Protein AF-A0A3A6PYH8-F1 (afdb_monomer)

Secondary structure (DSSP, 8-state):
------HHHHHHHHHHHHHHHHHHHHHTT---EEEEEE----HHHHHHHHHHHHHHHHHT-EEEEEE--TTS-HHHHHHHHHHHHH-TT--EEEE-SSPPTT--HHHHHHS--

Organism: NCBI:txid268735

Solvent-accessible surface area (backbone atoms only — not comparable to full-atom values): 6640 Å² total; per-residue (Å²): 138,82,88,81,83,59,62,65,63,53,51,50,58,51,48,61,55,46,29,60,53,41,53,50,34,46,75,73,72,43,68,53,18,41,35,36,39,41,36,48,94,49,72,67,50,57,54,54,51,54,51,51,42,51,53,27,54,75,45,67,30,48,61,42,80,45,80,47,65,76,87,53,62,70,63,57,60,52,51,51,43,52,53,49,67,68,33,92,59,45,74,42,78,45,74,52,71,70,60,49,89,92,60,60,63,70,58,56,65,68,58,63,127

Mean predicted aligned error: 3.79 Å

Nearest PDB structures (foldseek):
  4a26-assembly1_A  TM=9.433E-01  e=8.119E-10  Leishmania major
  4a5o-assembly2_D  TM=9.355E-01  e=9.251E-10  Pseudomonas aeruginosa PAO1
  2c2y-assembly1_A-2  TM=9.659E-01  e=3.199E-09  Mycobacterium tuberculosis H37Rv
  4a26-assembly1_B  TM=9.553E-01  e=2.026E-09  Leishmania major
  5nhs-assembly2_B  TM=9.228E-01  e=1.665E-09  Xanthomonas albilineans GPE PC73

Foldseek 3Di:
DDDDDDVVVVVVVVLVVLLVVQVVCVVVVQAAEEEEEEQDPDPVQVVVLVVVQVSCVSSRHHYHYHYDYNPDPLVVLLVVQVVLQPDSNYPYYHYTDDHHPPHDVVVSVVSHD

Structure (mmCIF, N/CA/C/O backbone):
data_AF-A0A3A6PYH8-F1
#
_entry.id   AF-A0A3A6PYH8-F1
#
loop_
_atom_site.group_PDB
_atom_site.id
_atom_site.type_symbol
_atom_site.label_atom_id
_atom_site.label_alt_id
_atom_site.label_comp_id
_atom_site.label_asym_id
_atom_site.label_entity_id
_atom_site.label_seq_id
_atom_site.pdbx_PDB_ins_code
_atom_site.Cartn_x
_atom_site.Cartn_y
_atom_site.Cartn_z
_atom_site.occupancy
_atom_site.B_iso_or_equiv
_atom_site.auth_seq_id
_atom_site.auth_comp_id
_atom_site.auth_asym_id
_atom_site.auth_atom_id
_atom_site.pdbx_PDB_model_num
ATOM 1 N N . MET A 1 1 ? -13.990 36.877 -3.583 1.00 63.19 1 MET A N 1
ATOM 2 C CA . MET A 1 1 ? -13.346 36.220 -2.430 1.00 63.19 1 MET A CA 1
ATOM 3 C C . MET A 1 1 ? -13.395 34.742 -2.740 1.00 63.19 1 MET A C 1
ATOM 5 O O . MET A 1 1 ? -14.448 34.299 -3.180 1.00 63.19 1 MET A O 1
ATOM 9 N N . THR A 1 2 ? -12.263 34.055 -2.671 1.00 81.12 2 THR A N 1
ATOM 10 C CA . THR A 1 2 ? -12.176 32.633 -3.018 1.00 81.12 2 THR A CA 1
ATOM 11 C C . THR A 1 2 ? -11.941 31.869 -1.733 1.00 81.12 2 THR A C 1
ATOM 13 O O . THR A 1 2 ? -11.038 32.232 -0.979 1.00 81.12 2 THR A O 1
ATOM 16 N N . ASP A 1 3 ? -12.750 30.847 -1.494 1.00 88.19 3 ASP A N 1
ATOM 17 C CA . ASP A 1 3 ? -12.576 29.946 -0.364 1.00 88.19 3 ASP A CA 1
ATOM 18 C C . ASP A 1 3 ? -11.450 28.956 -0.678 1.00 88.19 3 ASP A C 1
ATOM 20 O O . ASP A 1 3 ? -11.432 28.326 -1.739 1.00 88.19 3 ASP A O 1
ATOM 24 N N . VAL A 1 4 ? -10.478 28.860 0.229 1.00 92.19 4 VAL A N 1
ATOM 25 C CA . VAL A 1 4 ? -9.394 27.881 0.135 1.00 92.19 4 VAL A CA 1
ATOM 26 C C . VAL A 1 4 ? -9.888 26.584 0.755 1.00 92.19 4 VAL A C 1
ATOM 28 O O . VAL A 1 4 ? -10.295 26.566 1.914 1.00 92.19 4 VAL A O 1
ATOM 31 N N . ILE A 1 5 ? -9.844 25.501 -0.017 1.00 93.62 5 ILE A N 1
ATOM 32 C CA . ILE A 1 5 ? -10.080 24.157 0.508 1.00 93.62 5 ILE A CA 1
ATOM 33 C C . ILE A 1 5 ? -8.765 23.681 1.121 1.00 93.62 5 ILE A C 1
ATOM 35 O O . ILE A 1 5 ? -7.811 23.390 0.399 1.00 93.62 5 ILE A O 1
ATOM 39 N N . ASP A 1 6 ? -8.719 23.641 2.448 1.00 95.19 6 ASP A N 1
ATOM 40 C CA . ASP A 1 6 ? -7.587 23.106 3.196 1.00 95.19 6 ASP A CA 1
ATOM 41 C C . ASP A 1 6 ? -7.616 21.571 3.153 1.00 95.19 6 ASP A C 1
ATOM 43 O O . ASP A 1 6 ? -8.362 20.915 3.881 1.00 95.19 6 ASP A O 1
ATOM 47 N N . GLY A 1 7 ? -6.830 20.996 2.243 1.00 94.75 7 GLY A N 1
ATOM 48 C CA . GLY A 1 7 ? -6.752 19.548 2.068 1.00 94.75 7 GLY A CA 1
ATOM 49 C C . GLY A 1 7 ? -6.105 18.819 3.246 1.00 94.75 7 GLY A C 1
ATOM 50 O O . GLY A 1 7 ? -6.380 17.636 3.431 1.00 94.75 7 GLY A O 1
ATOM 51 N N . GLU A 1 8 ? -5.279 19.497 4.045 1.00 91.94 8 GLU A N 1
ATOM 52 C CA . GLU A 1 8 ? -4.624 18.892 5.207 1.00 91.94 8 GLU A CA 1
ATOM 53 C C . GLU A 1 8 ? -5.635 18.692 6.336 1.00 91.94 8 GLU A C 1
ATOM 55 O O . GLU A 1 8 ? -5.751 17.587 6.866 1.00 91.94 8 GLU A O 1
ATOM 60 N N . ALA A 1 9 ? -6.448 19.717 6.613 1.00 94.19 9 ALA A N 1
ATOM 61 C CA . ALA A 1 9 ? -7.550 19.615 7.568 1.00 94.19 9 ALA A CA 1
ATOM 62 C C . ALA A 1 9 ? -8.551 18.515 7.167 1.00 94.19 9 ALA A C 1
ATOM 64 O O . ALA A 1 9 ? -8.904 17.666 7.981 1.00 94.19 9 ALA A O 1
ATOM 65 N N . VAL A 1 10 ? -8.944 18.467 5.887 1.00 94.75 10 VAL A N 1
ATOM 66 C CA . VAL A 1 10 ? -9.866 17.434 5.381 1.00 94.75 10 VAL A CA 1
ATOM 67 C C . VAL A 1 10 ? -9.264 16.028 5.488 1.00 94.75 10 VAL A C 1
ATOM 69 O O . VAL A 1 10 ? -9.963 15.084 5.849 1.00 94.75 10 VAL A O 1
ATOM 72 N N . ALA A 1 11 ? -7.976 15.860 5.179 1.00 91.69 11 ALA A N 1
ATOM 73 C CA . ALA A 1 11 ? -7.312 14.564 5.286 1.00 91.69 11 ALA A CA 1
ATOM 74 C C . ALA A 1 11 ? -7.210 14.083 6.742 1.00 91.69 11 ALA A C 1
ATOM 76 O O . ALA A 1 11 ? -7.366 12.885 6.984 1.00 91.69 11 ALA A O 1
ATOM 77 N N . ALA A 1 12 ? -6.975 14.991 7.694 1.00 90.75 12 ALA A N 1
ATOM 78 C CA . ALA A 1 12 ? -6.953 14.671 9.119 1.00 90.75 12 ALA A CA 1
ATOM 79 C C . ALA A 1 12 ? -8.320 14.158 9.600 1.00 90.75 12 ALA A C 1
ATOM 81 O O . ALA A 1 12 ? -8.390 13.069 10.166 1.00 90.75 12 ALA A O 1
ATOM 82 N N . ASP A 1 13 ? -9.407 14.861 9.265 1.00 92.56 13 ASP A N 1
ATOM 83 C CA . ASP A 1 13 ? -10.772 14.447 9.625 1.00 92.56 13 ASP A CA 1
ATOM 84 C C . ASP A 1 13 ? -11.122 13.052 9.068 1.00 92.56 13 ASP A C 1
ATOM 86 O O . ASP A 1 13 ? -11.758 12.232 9.737 1.00 92.56 13 ASP A O 1
ATOM 90 N N . ILE A 1 14 ? -10.681 12.750 7.839 1.00 93.38 14 ILE A N 1
ATOM 91 C CA . ILE A 1 14 ? -10.882 11.431 7.223 1.00 93.38 14 ILE A CA 1
ATOM 92 C C . ILE A 1 14 ? -10.111 10.350 7.987 1.00 93.38 14 ILE A C 1
ATOM 94 O O . ILE A 1 14 ? -10.690 9.303 8.283 1.00 93.38 14 ILE A O 1
ATOM 98 N N . ARG A 1 15 ? -8.837 10.587 8.325 1.00 89.81 15 ARG A N 1
ATOM 99 C CA . ARG A 1 15 ? -8.003 9.628 9.073 1.00 89.81 15 ARG A CA 1
ATOM 100 C C . ARG A 1 15 ? -8.599 9.313 10.441 1.00 89.81 15 ARG A C 1
ATOM 102 O O . ARG A 1 15 ? -8.725 8.139 10.774 1.00 89.81 15 ARG A O 1
ATOM 109 N N . ASP A 1 16 ? -9.063 10.327 11.166 1.00 88.81 16 ASP A N 1
ATOM 110 C CA . ASP A 1 16 ? -9.712 10.140 12.467 1.00 88.81 16 ASP A CA 1
ATOM 111 C C . ASP A 1 16 ? -10.974 9.266 12.353 1.00 88.81 16 ASP A C 1
ATOM 113 O O . ASP A 1 16 ? -11.216 8.386 13.183 1.00 88.81 16 ASP A O 1
ATOM 117 N N . SER A 1 17 ? -11.766 9.452 11.291 1.00 90.31 17 SER A N 1
ATOM 118 C CA . SER A 1 17 ? -12.950 8.618 11.040 1.00 90.31 17 SER A CA 1
ATOM 119 C C . SER A 1 17 ? -12.612 7.175 10.630 1.00 90.31 17 SER A C 1
ATOM 121 O O . SER A 1 17 ? -13.353 6.241 10.958 1.00 90.31 17 SER A O 1
ATOM 123 N N . LEU A 1 18 ? -11.487 6.982 9.930 1.00 92.62 18 LEU A N 1
ATOM 124 C CA . LEU A 1 18 ? -11.004 5.672 9.495 1.00 92.62 18 LEU A CA 1
ATOM 125 C C . LEU A 1 18 ? -10.550 4.829 10.682 1.00 92.62 18 LEU A C 1
ATOM 127 O O . LEU A 1 18 ? -10.950 3.669 10.759 1.00 92.62 18 LEU A O 1
ATOM 131 N N . SER A 1 19 ? -9.814 5.411 11.632 1.00 88.19 19 SER A N 1
ATOM 132 C CA . SER A 1 19 ? -9.342 4.694 12.824 1.00 88.19 19 SER A CA 1
ATOM 133 C C . SER A 1 19 ? -10.496 4.041 13.591 1.00 88.19 19 SER A C 1
ATOM 135 O O . SER A 1 19 ? -10.434 2.862 13.918 1.00 88.19 19 SER A O 1
ATOM 137 N N . GLY A 1 20 ? -11.622 4.745 13.768 1.00 90.56 20 GLY A N 1
ATOM 138 C CA . GLY A 1 20 ? -12.804 4.163 14.418 1.00 90.56 20 GLY A CA 1
ATOM 139 C C . GLY A 1 20 ? -13.455 3.013 13.632 1.00 90.56 20 GLY A C 1
ATOM 140 O O . GLY A 1 20 ? -14.063 2.118 14.221 1.00 90.56 20 GLY A O 1
ATOM 141 N N . SER A 1 21 ? -13.331 3.015 12.302 1.00 93.75 21 SER A N 1
ATOM 142 C CA . SER A 1 21 ? -13.806 1.912 11.454 1.00 93.75 21 SER A CA 1
ATOM 143 C C . SER A 1 21 ? -12.881 0.698 11.553 1.00 93.75 21 SER A C 1
ATOM 145 O O . SER A 1 21 ? -13.360 -0.432 11.630 1.00 93.75 21 SER A O 1
ATOM 147 N N . ILE A 1 22 ? -11.571 0.936 11.605 1.00 94.44 22 ILE A N 1
ATOM 148 C CA . ILE A 1 22 ? -10.538 -0.094 11.753 1.00 94.44 22 ILE A CA 1
ATOM 149 C C . ILE A 1 22 ? -10.628 -0.751 13.132 1.00 94.44 22 ILE A C 1
ATOM 151 O O . ILE A 1 22 ? -10.670 -1.974 13.215 1.00 94.44 22 ILE A O 1
ATOM 155 N N . ASP A 1 23 ? -10.795 0.028 14.204 1.00 92.62 23 ASP A N 1
ATOM 156 C CA . ASP A 1 23 ? -11.008 -0.492 15.562 1.00 92.62 23 ASP A CA 1
ATOM 157 C C . ASP A 1 23 ? -12.197 -1.456 15.631 1.00 92.62 23 ASP A C 1
ATOM 159 O O . ASP A 1 23 ? -12.158 -2.484 16.313 1.00 92.62 23 ASP A O 1
ATOM 163 N N . ARG A 1 24 ? -13.271 -1.138 14.901 1.00 95.00 24 ARG A N 1
ATOM 164 C CA . ARG A 1 24 ? -14.441 -2.006 14.817 1.00 95.00 24 ARG A CA 1
ATOM 165 C C . ARG A 1 24 ? -14.133 -3.311 14.085 1.00 95.00 24 ARG A C 1
ATOM 167 O O . ARG A 1 24 ? -14.547 -4.360 14.568 1.00 95.00 24 ARG A O 1
ATOM 174 N N . LEU A 1 25 ? -13.427 -3.254 12.957 1.00 95.69 25 LEU A N 1
ATOM 175 C CA . LEU A 1 25 ? -13.014 -4.453 12.221 1.00 95.69 25 LEU A CA 1
ATOM 176 C C . LEU A 1 25 ? -12.107 -5.335 13.088 1.00 95.69 25 LEU A C 1
ATOM 178 O O . LEU A 1 25 ? -12.373 -6.528 13.231 1.00 95.69 25 LEU A O 1
ATOM 182 N N . ASN A 1 26 ? -11.146 -4.729 13.785 1.00 93.75 26 ASN A N 1
ATOM 183 C CA . ASN A 1 26 ? -10.263 -5.421 14.720 1.00 93.75 26 ASN A CA 1
ATOM 184 C C . ASN A 1 26 ? -11.047 -6.111 15.848 1.00 93.75 26 ASN A C 1
ATOM 186 O O . ASN A 1 26 ? -10.765 -7.257 16.194 1.00 93.75 26 ASN A O 1
ATOM 190 N N . ALA A 1 27 ? -12.081 -5.461 16.395 1.00 95.69 27 ALA A N 1
ATOM 191 C CA . ALA A 1 27 ? -12.960 -6.066 17.400 1.00 95.69 27 ALA A CA 1
ATOM 192 C C . ALA A 1 27 ? -13.786 -7.251 16.856 1.00 95.69 27 ALA A C 1
ATOM 194 O O . ALA A 1 27 ? -14.173 -8.136 17.622 1.00 95.69 27 ALA A O 1
ATOM 195 N N . GLU A 1 28 ? -14.042 -7.279 15.547 1.00 96.50 28 GLU A N 1
ATOM 196 C CA . GLU A 1 28 ? -14.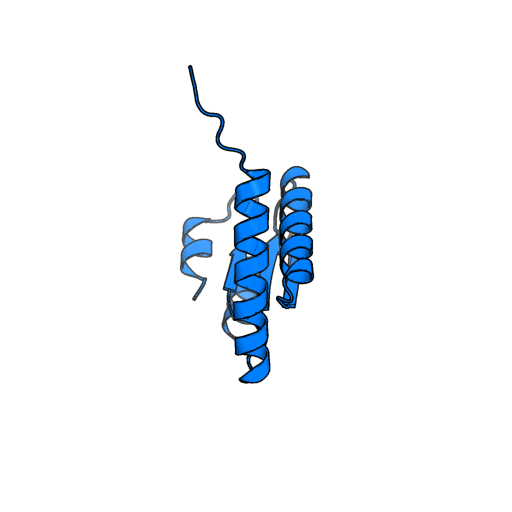670 -8.393 14.829 1.00 96.50 28 GLU A CA 1
ATOM 197 C C . GLU A 1 28 ? -13.642 -9.464 14.388 1.00 96.50 28 GLU A C 1
ATOM 199 O O . GLU A 1 28 ? -14.024 -10.492 13.829 1.00 96.50 28 GLU A O 1
ATOM 204 N N . GLY A 1 29 ? -12.354 -9.274 14.706 1.00 94.56 29 GLY A N 1
ATOM 205 C CA . GLY A 1 29 ? -11.258 -10.191 14.378 1.00 94.56 29 GLY A CA 1
ATOM 206 C C . GLY A 1 29 ? -10.726 -10.048 12.951 1.00 94.56 29 GLY A C 1
ATOM 207 O O . GLY A 1 29 ? -10.088 -10.973 12.455 1.00 94.56 29 GLY A O 1
ATOM 208 N N . ILE A 1 30 ? -11.014 -8.924 12.292 1.00 95.12 30 ILE A N 1
ATOM 209 C CA . ILE A 1 30 ? -10.578 -8.602 10.933 1.00 95.12 30 ILE A CA 1
ATOM 210 C C . ILE A 1 30 ? -9.544 -7.482 11.028 1.0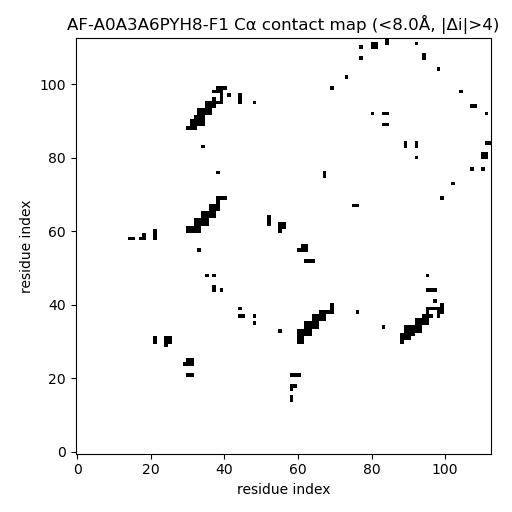0 95.12 30 ILE A C 1
ATOM 212 O O . ILE A 1 30 ? -9.901 -6.345 11.325 1.00 95.12 30 ILE A O 1
ATOM 216 N N . GLU A 1 31 ? -8.282 -7.801 10.761 1.00 94.38 31 GLU A N 1
ATOM 217 C CA . GLU A 1 31 ? -7.205 -6.816 10.640 1.00 94.38 31 GLU A CA 1
ATOM 218 C C . GLU A 1 31 ? -7.079 -6.407 9.168 1.00 94.38 31 GLU A C 1
ATOM 220 O O . GLU A 1 31 ? -6.724 -7.247 8.340 1.00 94.38 31 GLU A O 1
ATOM 225 N N . PRO A 1 32 ? -7.421 -5.162 8.788 1.00 95.94 32 PRO A N 1
ATOM 226 C CA . PRO A 1 32 ? -7.319 -4.741 7.399 1.00 95.94 32 PRO A CA 1
ATOM 227 C C . PRO A 1 32 ? -5.854 -4.695 6.966 1.00 95.94 32 PRO A C 1
ATOM 229 O O . PRO A 1 32 ? -5.027 -4.113 7.664 1.00 95.94 32 PRO A O 1
ATOM 232 N N . GLY A 1 33 ? -5.562 -5.231 5.784 1.00 96.12 33 GLY A N 1
ATOM 233 C CA . GLY A 1 33 ? -4.215 -5.265 5.214 1.00 96.12 33 GLY A CA 1
ATOM 234 C C . GLY A 1 33 ? -4.167 -4.641 3.824 1.00 96.12 33 GLY A C 1
ATOM 235 O O . GLY A 1 33 ? -5.032 -4.914 2.987 1.00 96.12 33 GLY A O 1
ATOM 236 N N . LEU A 1 34 ? -3.161 -3.803 3.574 1.00 96.56 34 LEU A N 1
ATOM 237 C CA . LEU A 1 34 ? -2.894 -3.190 2.273 1.00 96.56 34 LEU A CA 1
ATOM 238 C C . LEU A 1 34 ? -1.502 -3.588 1.787 1.00 96.56 34 LEU A C 1
ATOM 240 O O . LEU A 1 34 ? -0.491 -3.178 2.358 1.00 96.56 34 LEU A O 1
ATOM 244 N N . ALA A 1 35 ? -1.455 -4.309 0.671 1.00 96.88 35 ALA A N 1
ATOM 245 C CA . ALA A 1 35 ? -0.219 -4.598 -0.030 1.00 96.88 35 ALA A CA 1
ATOM 246 C C . ALA A 1 35 ?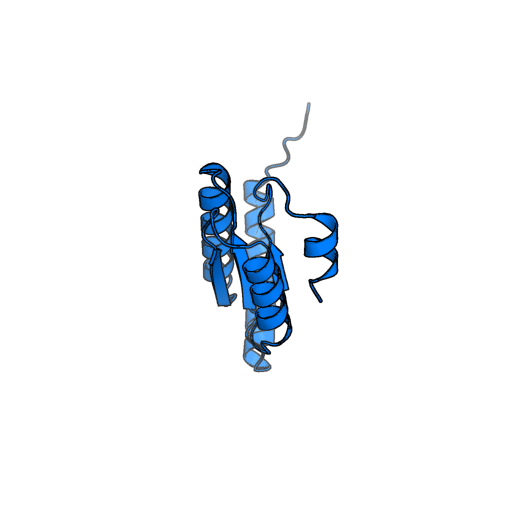 0.110 -3.505 -1.048 1.00 96.88 35 ALA A C 1
ATOM 248 O O . ALA A 1 35 ? -0.739 -3.054 -1.817 1.00 96.88 35 ALA A O 1
ATOM 249 N N . THR A 1 36 ? 1.372 -3.095 -1.082 1.00 96.19 36 THR A N 1
ATOM 250 C CA . THR A 1 36 ? 1.923 -2.183 -2.084 1.00 96.19 36 THR A CA 1
ATOM 251 C C . THR A 1 36 ? 3.023 -2.893 -2.854 1.00 96.19 36 THR A C 1
ATOM 253 O O . THR A 1 36 ? 3.937 -3.439 -2.240 1.00 96.19 36 THR A O 1
ATOM 256 N N . VAL A 1 37 ? 2.945 -2.870 -4.182 1.00 96.25 37 VAL A N 1
ATOM 257 C CA . VAL A 1 37 ? 3.938 -3.487 -5.068 1.00 96.25 37 VAL A CA 1
ATOM 258 C C . VAL A 1 37 ? 4.643 -2.399 -5.864 1.00 96.25 37 VAL A C 1
ATOM 260 O O . VAL A 1 37 ? 3.989 -1.596 -6.537 1.00 96.25 37 VAL A O 1
ATOM 263 N N . LEU A 1 38 ? 5.970 -2.370 -5.787 1.00 95.19 38 LEU A N 1
ATOM 264 C CA . LEU A 1 38 ? 6.828 -1.420 -6.482 1.00 95.19 38 LEU A CA 1
ATOM 265 C C . LEU A 1 38 ? 7.762 -2.169 -7.434 1.00 95.19 38 LEU A C 1
ATOM 267 O O . LEU A 1 38 ? 8.532 -3.018 -7.008 1.00 95.19 38 LEU A O 1
ATOM 271 N N . MET A 1 39 ? 7.696 -1.826 -8.720 1.00 94.81 39 MET A N 1
ATOM 272 C CA . MET A 1 39 ? 8.636 -2.276 -9.751 1.00 94.81 39 MET A CA 1
ATOM 273 C C . MET A 1 39 ? 8.912 -1.092 -10.686 1.00 94.81 39 MET A C 1
ATOM 275 O O . MET A 1 39 ? 8.328 -0.973 -11.768 1.00 94.81 39 MET A O 1
ATOM 279 N N . SER A 1 40 ? 9.699 -0.135 -10.194 1.00 88.25 40 SER A N 1
ATOM 280 C CA . SER A 1 40 ? 9.945 1.156 -10.843 1.00 88.25 40 SER A CA 1
ATOM 281 C C . SER A 1 40 ? 11.313 1.707 -10.451 1.00 88.25 40 SER A C 1
ATOM 283 O O . SER A 1 40 ? 11.669 1.646 -9.281 1.00 88.25 40 SER A O 1
ATOM 285 N N . ASP A 1 41 ? 12.028 2.315 -11.400 1.00 81.94 41 ASP A N 1
ATOM 286 C CA . ASP A 1 41 ? 13.296 3.023 -11.149 1.00 81.94 41 ASP A CA 1
ATOM 287 C C . ASP A 1 41 ? 13.091 4.502 -10.758 1.00 81.94 41 ASP A C 1
ATOM 289 O O . ASP A 1 41 ? 14.047 5.279 -10.717 1.00 81.94 41 ASP A O 1
ATOM 293 N N . ASP A 1 42 ? 11.843 4.942 -10.551 1.00 86.56 42 ASP A N 1
ATOM 294 C CA . ASP A 1 42 ? 11.519 6.332 -10.216 1.00 86.56 42 ASP A CA 1
ATOM 295 C C . ASP A 1 42 ? 11.621 6.584 -8.695 1.00 86.56 42 ASP A C 1
ATOM 297 O O . ASP A 1 42 ? 10.753 6.122 -7.947 1.00 86.56 42 ASP A O 1
ATOM 301 N N . PRO A 1 43 ? 12.580 7.405 -8.213 1.00 84.06 43 PRO A N 1
ATOM 302 C CA . PRO A 1 43 ? 12.730 7.712 -6.785 1.00 84.06 43 PRO A CA 1
ATOM 303 C C . PRO A 1 43 ? 11.497 8.392 -6.167 1.00 84.06 43 PRO A C 1
ATOM 305 O O . PRO A 1 43 ? 11.280 8.352 -4.950 1.00 84.06 43 PRO A O 1
ATOM 308 N N . ALA A 1 44 ? 10.670 9.053 -6.986 1.00 86.94 44 ALA A N 1
ATOM 309 C CA . ALA A 1 44 ? 9.414 9.612 -6.507 1.00 86.94 44 ALA A CA 1
ATOM 310 C C . ALA A 1 44 ? 8.431 8.502 -6.104 1.00 86.94 44 ALA A C 1
ATOM 312 O O . ALA A 1 44 ? 7.706 8.665 -5.121 1.00 86.94 44 ALA A O 1
ATOM 313 N N . SER A 1 45 ? 8.434 7.369 -6.812 1.00 86.75 45 SER A N 1
ATOM 314 C CA . SER A 1 45 ? 7.565 6.223 -6.529 1.00 86.75 45 SER A CA 1
ATOM 315 C C . SER A 1 45 ? 7.862 5.612 -5.159 1.00 86.75 45 SER A C 1
ATOM 317 O O . SER A 1 45 ? 6.927 5.405 -4.386 1.00 86.75 45 SER A O 1
ATOM 319 N N . GLU A 1 46 ? 9.138 5.434 -4.802 1.00 83.50 46 GLU A N 1
ATOM 320 C CA . GLU A 1 46 ? 9.552 4.993 -3.457 1.00 83.50 46 GLU A CA 1
ATOM 321 C C . GLU A 1 46 ? 9.013 5.928 -2.366 1.00 83.50 46 GLU A C 1
ATOM 323 O O . GLU A 1 46 ? 8.441 5.498 -1.360 1.00 83.50 46 GLU A O 1
ATOM 328 N N . THR A 1 47 ? 9.134 7.240 -2.593 1.00 88.50 47 THR A N 1
ATOM 329 C CA . THR A 1 47 ? 8.641 8.249 -1.651 1.00 88.50 47 THR A CA 1
ATOM 330 C C . THR A 1 47 ? 7.131 8.121 -1.458 1.00 88.50 47 THR A C 1
ATOM 332 O O . THR A 1 47 ? 6.662 8.108 -0.317 1.00 88.50 47 THR A O 1
ATOM 335 N N . TYR A 1 48 ? 6.360 7.978 -2.538 1.00 87.12 48 TYR A N 1
ATOM 336 C CA . TYR A 1 48 ? 4.909 7.815 -2.443 1.00 87.12 48 TYR A CA 1
ATOM 337 C C . TYR A 1 48 ? 4.513 6.538 -1.705 1.00 87.12 48 TYR A C 1
ATOM 339 O O . TYR A 1 48 ? 3.627 6.595 -0.851 1.00 87.12 48 TYR A O 1
ATOM 347 N N . VAL A 1 49 ? 5.184 5.416 -1.967 1.00 89.25 49 VAL A N 1
ATOM 348 C CA . VAL A 1 49 ? 4.896 4.156 -1.271 1.00 89.25 49 VAL A CA 1
ATOM 349 C C . VAL A 1 49 ? 5.214 4.276 0.218 1.00 89.25 49 VAL A C 1
ATOM 351 O O . VAL A 1 49 ? 4.378 3.920 1.046 1.00 89.25 49 VAL A O 1
ATOM 354 N N . SER A 1 50 ? 6.342 4.893 0.580 1.00 88.12 50 SER A N 1
ATOM 355 C CA . SER A 1 50 ? 6.688 5.129 1.987 1.00 88.12 50 SER A CA 1
ATOM 356 C C . SER A 1 50 ? 5.641 5.981 2.721 1.00 88.12 50 SER A C 1
ATOM 358 O O . SER A 1 50 ? 5.325 5.726 3.884 1.00 88.12 50 SER A O 1
ATOM 360 N N . MET A 1 51 ? 5.053 6.975 2.040 1.00 89.94 51 MET A N 1
ATOM 361 C CA . MET A 1 51 ? 3.970 7.786 2.598 1.00 89.94 51 MET A CA 1
ATOM 362 C C . MET A 1 51 ? 2.705 6.952 2.809 1.00 89.94 51 MET A C 1
ATOM 364 O O . MET A 1 51 ? 2.070 7.085 3.850 1.00 89.94 51 MET A O 1
ATOM 368 N N . LYS A 1 52 ? 2.361 6.064 1.868 1.00 89.00 52 LYS A N 1
ATOM 369 C CA . LYS A 1 52 ? 1.205 5.163 2.002 1.00 89.00 52 LYS A CA 1
ATOM 370 C C . LYS A 1 52 ? 1.372 4.170 3.143 1.00 89.00 52 LYS A C 1
ATOM 372 O O . LYS A 1 52 ? 0.436 3.998 3.912 1.00 89.00 52 LYS A O 1
ATOM 377 N N . GLN A 1 53 ? 2.561 3.600 3.297 1.00 89.50 53 GLN A N 1
ATOM 378 C CA . GLN A 1 53 ? 2.872 2.703 4.408 1.00 89.50 53 GLN A CA 1
ATOM 379 C C . GLN A 1 53 ? 2.751 3.416 5.758 1.00 89.50 53 GLN A C 1
ATOM 381 O O . GLN A 1 53 ? 2.077 2.928 6.661 1.00 89.50 53 GLN A O 1
ATOM 386 N N . ARG A 1 54 ? 3.305 4.631 5.869 1.00 90.25 54 ARG A N 1
ATOM 387 C CA . ARG A 1 54 ? 3.149 5.454 7.077 1.00 90.25 54 ARG A CA 1
ATOM 388 C C . ARG A 1 54 ? 1.684 5.781 7.367 1.00 90.25 54 ARG A C 1
ATOM 390 O O . ARG A 1 54 ? 1.284 5.802 8.526 1.00 90.25 54 ARG A O 1
ATOM 397 N N . ASP A 1 55 ? 0.898 6.074 6.335 1.00 90.50 55 ASP A N 1
ATOM 398 C CA . ASP A 1 55 ? -0.524 6.367 6.492 1.00 90.50 55 ASP A CA 1
ATOM 399 C C . ASP A 1 55 ? -1.302 5.138 6.978 1.00 90.50 55 ASP A C 1
ATOM 401 O O . ASP A 1 55 ? -2.138 5.294 7.863 1.00 90.50 55 ASP A O 1
ATOM 405 N N . CYS A 1 56 ? -1.000 3.942 6.456 1.00 91.81 56 CYS A N 1
ATOM 406 C CA . CYS A 1 56 ? -1.555 2.671 6.929 1.00 91.81 56 CYS A CA 1
ATOM 407 C C . CYS A 1 56 ? -1.227 2.423 8.403 1.00 91.81 56 CYS A C 1
ATOM 409 O O . CYS A 1 56 ? -2.142 2.228 9.202 1.00 91.81 56 CYS A O 1
ATOM 411 N N . GLU A 1 57 ? 0.049 2.529 8.777 1.00 89.69 57 GLU A N 1
ATOM 412 C CA . GLU A 1 57 ? 0.499 2.348 10.160 1.00 89.69 57 GLU A CA 1
ATOM 413 C C . GLU A 1 57 ? -0.184 3.347 11.109 1.00 89.69 57 GLU A C 1
ATOM 415 O O . GLU A 1 57 ? -0.633 2.979 12.193 1.00 89.69 57 GLU A O 1
ATOM 420 N N . ALA A 1 58 ? -0.338 4.605 10.683 1.00 88.62 58 ALA A N 1
ATOM 421 C CA . ALA A 1 58 ? -0.956 5.652 11.493 1.00 88.62 58 ALA A CA 1
ATOM 422 C C . ALA A 1 58 ? -2.441 5.404 11.807 1.00 88.62 58 ALA A C 1
ATOM 424 O O . ALA A 1 58 ? -2.926 5.897 12.825 1.00 88.62 58 ALA A O 1
ATOM 425 N N . VAL A 1 59 ? -3.160 4.676 10.947 1.00 90.44 59 VAL A N 1
ATOM 426 C CA . VAL A 1 59 ? -4.583 4.353 11.150 1.00 90.44 59 VAL A CA 1
ATOM 427 C C . VAL A 1 59 ? -4.814 2.914 11.631 1.00 90.44 59 VAL A C 1
ATOM 429 O O . VAL A 1 59 ? -5.944 2.575 11.966 1.00 90.44 59 VAL A O 1
ATOM 432 N N . GLY A 1 60 ? -3.766 2.085 11.705 1.00 89.94 60 GLY A N 1
ATOM 433 C CA . GLY A 1 60 ? -3.841 0.695 12.173 1.00 89.94 60 GLY A CA 1
ATOM 434 C C . GLY A 1 60 ? -4.163 -0.337 11.086 1.00 89.94 60 GLY A C 1
ATOM 435 O O . GLY A 1 60 ? -4.786 -1.350 11.386 1.00 89.94 60 GLY A O 1
ATOM 436 N N . ILE A 1 61 ? -3.788 -0.068 9.834 1.00 94.62 61 ILE A N 1
ATOM 437 C CA . ILE A 1 61 ? -3.831 -1.034 8.724 1.00 94.62 61 ILE A CA 1
ATOM 438 C C . ILE A 1 61 ? -2.482 -1.754 8.656 1.00 94.62 61 ILE A C 1
ATOM 440 O O . ILE A 1 61 ? -1.444 -1.088 8.692 1.00 94.62 61 ILE A O 1
ATOM 444 N N . ASP A 1 62 ? -2.499 -3.077 8.488 1.00 93.81 62 ASP A N 1
ATOM 445 C CA . ASP A 1 62 ? -1.287 -3.851 8.226 1.00 93.81 62 ASP A CA 1
ATOM 446 C C . ASP A 1 62 ? -0.734 -3.513 6.835 1.00 93.81 62 ASP A C 1
ATOM 448 O O . ASP A 1 62 ? -1.397 -3.662 5.803 1.00 93.81 62 ASP A O 1
ATOM 452 N N . GLY A 1 63 ? 0.473 -2.961 6.820 1.00 93.06 63 GLY A N 1
ATOM 453 C CA . GLY A 1 63 ? 1.118 -2.433 5.631 1.00 93.06 63 GLY A CA 1
ATOM 454 C C . GLY A 1 63 ? 2.126 -3.425 5.072 1.00 93.06 63 GLY A C 1
ATOM 455 O O . GLY A 1 63 ? 3.212 -3.593 5.625 1.00 93.06 63 GLY A O 1
ATOM 456 N N . ILE A 1 64 ? 1.799 -4.048 3.940 1.00 93.94 64 ILE A N 1
ATOM 457 C CA . ILE A 1 64 ? 2.699 -4.978 3.253 1.00 93.94 64 ILE A CA 1
ATOM 458 C C . ILE A 1 64 ? 3.369 -4.233 2.100 1.00 93.94 64 ILE A C 1
ATOM 460 O O . ILE A 1 64 ? 2.714 -3.582 1.281 1.00 93.94 64 ILE A O 1
ATOM 464 N N . HIS A 1 65 ? 4.692 -4.311 2.023 1.00 94.56 65 HIS A N 1
ATOM 465 C CA . HIS A 1 65 ? 5.457 -3.701 0.946 1.00 94.56 65 HIS A CA 1
ATOM 466 C C . HIS A 1 65 ? 6.314 -4.743 0.239 1.00 94.56 65 HIS A C 1
ATOM 468 O O . HIS A 1 65 ? 7.131 -5.410 0.872 1.00 94.56 65 HIS A O 1
ATOM 474 N N . VAL A 1 66 ? 6.118 -4.858 -1.074 1.00 96.06 66 VAL A N 1
ATOM 475 C CA . VAL A 1 66 ? 6.901 -5.718 -1.955 1.00 96.06 66 VAL A CA 1
ATOM 476 C C . VAL A 1 66 ? 7.597 -4.843 -2.986 1.00 96.06 66 VAL A C 1
ATOM 478 O O . VAL A 1 66 ? 6.949 -4.152 -3.774 1.00 96.06 66 VAL A O 1
ATOM 481 N N . GLU A 1 67 ? 8.921 -4.880 -2.972 1.00 95.12 67 GLU A N 1
ATOM 482 C CA . GLU A 1 67 ? 9.766 -4.267 -3.988 1.00 95.12 67 GLU A CA 1
ATOM 483 C C . GLU A 1 67 ? 10.317 -5.373 -4.887 1.00 95.12 67 GLU A C 1
ATOM 485 O O . GLU A 1 67 ? 10.845 -6.373 -4.397 1.00 95.12 67 GLU A O 1
ATOM 490 N N . ILE A 1 68 ? 10.146 -5.204 -6.194 1.00 95.56 68 ILE A N 1
ATOM 491 C CA . ILE A 1 68 ? 10.605 -6.130 -7.225 1.00 95.56 68 ILE A CA 1
ATOM 492 C C . ILE A 1 68 ? 11.703 -5.428 -8.011 1.00 95.56 68 ILE A C 1
ATOM 494 O O . ILE A 1 68 ? 11.530 -4.286 -8.446 1.00 95.56 68 ILE A O 1
ATOM 498 N N . ASP A 1 69 ? 12.816 -6.132 -8.205 1.00 94.12 69 ASP A N 1
ATOM 499 C CA . ASP A 1 69 ? 13.951 -5.647 -8.984 1.00 94.12 69 ASP A CA 1
ATOM 500 C C . ASP A 1 69 ? 13.502 -5.283 -10.410 1.00 94.12 69 ASP A C 1
ATOM 502 O O . ASP A 1 69 ? 12.740 -6.010 -11.050 1.00 94.12 69 ASP A O 1
ATOM 506 N N . THR A 1 70 ? 13.942 -4.139 -10.922 1.00 93.06 70 THR A N 1
ATOM 507 C CA . THR A 1 70 ? 13.519 -3.639 -12.234 1.00 93.06 70 THR A CA 1
ATOM 508 C C . THR A 1 70 ? 14.104 -4.438 -13.400 1.00 93.06 70 THR A C 1
ATOM 510 O O . THR A 1 70 ? 13.507 -4.451 -14.480 1.00 93.06 70 T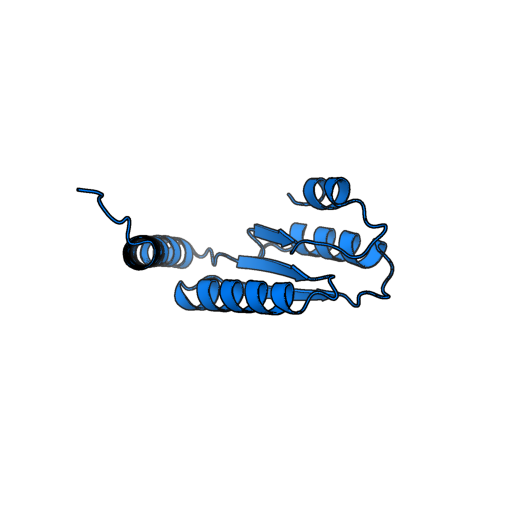HR A O 1
ATOM 513 N N .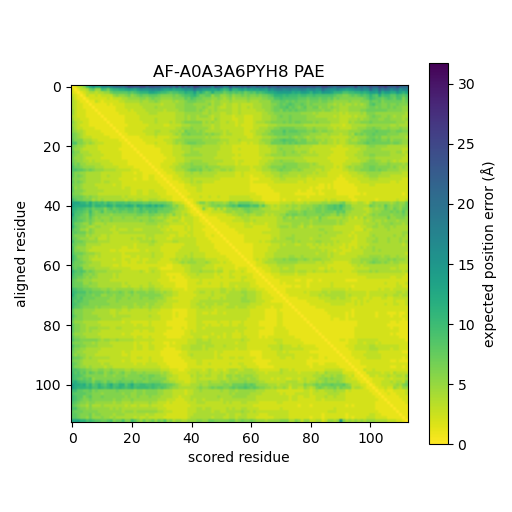 ASP A 1 71 ? 15.191 -5.183 -13.171 1.00 92.38 71 ASP A N 1
ATOM 514 C CA . ASP A 1 71 ? 15.765 -6.148 -14.114 1.00 92.38 71 ASP A CA 1
ATOM 515 C C . ASP A 1 71 ? 15.076 -7.529 -14.050 1.00 92.38 71 ASP A C 1
ATOM 517 O O . ASP A 1 71 ? 15.347 -8.407 -14.883 1.00 92.38 71 ASP A O 1
ATOM 521 N N . ALA A 1 72 ? 14.179 -7.751 -13.081 1.00 94.44 72 ALA A N 1
ATOM 522 C CA . ALA A 1 72 ? 13.439 -8.999 -12.947 1.00 94.44 72 ALA A CA 1
ATOM 523 C C . ALA A 1 72 ? 12.475 -9.231 -14.126 1.00 94.44 72 ALA A C 1
ATOM 525 O O . ALA A 1 72 ? 11.964 -8.292 -14.752 1.00 94.44 72 ALA A O 1
ATOM 526 N N . PRO A 1 73 ? 12.167 -10.498 -14.464 1.00 94.44 73 PRO A N 1
ATOM 527 C CA . PRO A 1 73 ? 11.178 -10.780 -15.489 1.00 94.44 73 PRO A CA 1
ATOM 528 C C . PRO A 1 73 ? 9.795 -10.294 -15.046 1.00 94.44 73 PRO A C 1
ATOM 530 O O . PRO A 1 73 ? 9.375 -10.528 -13.921 1.00 94.44 73 PRO A O 1
ATOM 533 N N . ALA A 1 74 ? 9.009 -9.756 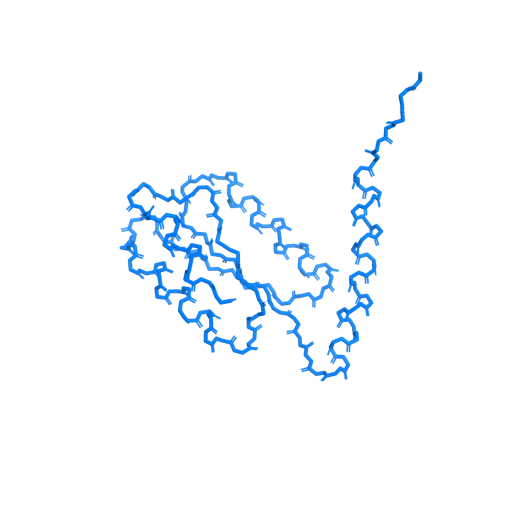-15.982 1.00 92.88 74 ALA A N 1
ATOM 534 C CA . ALA A 1 74 ? 7.632 -9.325 -15.711 1.00 92.88 74 ALA A CA 1
ATOM 535 C C . ALA A 1 74 ? 6.738 -10.420 -15.089 1.00 92.88 74 ALA A C 1
ATOM 537 O O . ALA A 1 74 ? 5.728 -10.099 -14.473 1.00 92.88 74 ALA A O 1
ATOM 538 N N . ALA A 1 75 ? 7.087 -11.702 -15.270 1.00 94.94 75 ALA A N 1
ATOM 539 C CA . ALA A 1 75 ? 6.438 -12.828 -14.598 1.00 94.94 75 ALA A CA 1
ATOM 540 C C . ALA A 1 75 ? 6.431 -12.662 -13.072 1.00 94.94 75 ALA A C 1
ATOM 542 O O . ALA A 1 75 ? 5.392 -12.874 -12.468 1.00 94.94 75 ALA A O 1
ATOM 543 N N . GLU A 1 76 ? 7.526 -12.175 -12.488 1.00 96.31 76 GLU A N 1
ATOM 544 C CA . GLU A 1 76 ? 7.667 -11.988 -11.043 1.00 96.31 76 GLU A CA 1
ATOM 545 C C . GLU A 1 76 ? 6.634 -11.001 -10.485 1.00 96.31 76 GLU A C 1
ATOM 547 O O . GLU A 1 76 ? 6.049 -11.246 -9.433 1.00 96.31 76 GLU A O 1
ATOM 552 N N . LEU A 1 77 ? 6.309 -9.941 -11.234 1.00 96.31 77 LEU A N 1
ATOM 553 C CA . LEU A 1 77 ? 5.231 -9.019 -10.871 1.00 96.31 77 LEU A CA 1
ATOM 554 C C . LEU A 1 77 ? 3.857 -9.697 -10.889 1.00 96.31 77 LEU A C 1
ATOM 556 O O . LEU A 1 77 ? 3.044 -9.459 -10.000 1.00 96.31 77 LEU A O 1
ATOM 560 N N . TYR A 1 78 ? 3.572 -10.519 -11.901 1.00 96.00 78 TYR A N 1
ATOM 561 C CA . TYR A 1 78 ? 2.285 -11.214 -11.980 1.00 96.00 78 TYR A CA 1
ATOM 562 C C . TYR A 1 78 ? 2.153 -12.286 -10.896 1.00 96.00 78 TYR A C 1
ATOM 564 O O . TYR A 1 78 ? 1.091 -12.371 -10.286 1.00 96.00 78 TYR A O 1
ATOM 572 N N . ASP A 1 79 ? 3.221 -13.040 -10.642 1.00 97.25 79 ASP A N 1
ATOM 573 C CA . ASP A 1 79 ? 3.273 -14.071 -9.607 1.00 97.25 79 ASP A CA 1
ATOM 574 C C . ASP A 1 79 ? 3.110 -13.431 -8.217 1.00 97.25 79 ASP A C 1
ATOM 576 O O . ASP A 1 79 ? 2.283 -13.879 -7.431 1.00 97.25 79 ASP A O 1
ATOM 580 N N . THR A 1 80 ? 3.780 -12.300 -7.959 1.00 97.75 80 THR A N 1
ATOM 581 C CA . THR A 1 80 ? 3.596 -11.507 -6.726 1.00 97.75 80 THR A CA 1
ATOM 582 C C . THR A 1 80 ? 2.138 -11.089 -6.529 1.00 97.75 80 THR A C 1
ATOM 584 O O . THR A 1 80 ? 1.598 -11.201 -5.433 1.00 97.75 80 THR A O 1
ATOM 587 N N . ILE A 1 81 ? 1.472 -10.596 -7.579 1.00 97.62 81 ILE A N 1
ATOM 588 C CA . ILE A 1 81 ? 0.061 -10.195 -7.484 1.00 97.62 81 ILE A CA 1
ATOM 589 C C . ILE A 1 81 ? -0.831 -11.411 -7.205 1.00 97.62 81 ILE A C 1
ATOM 591 O O . ILE A 1 81 ? -1.757 -11.309 -6.407 1.00 97.62 81 ILE A O 1
ATOM 595 N N . GLU A 1 82 ? -0.558 -12.559 -7.829 1.00 97.75 82 GLU A N 1
ATOM 596 C CA . GLU A 1 82 ? -1.308 -13.797 -7.592 1.00 97.75 82 GLU A CA 1
ATOM 597 C C . GLU A 1 82 ? -1.133 -14.314 -6.157 1.00 97.75 82 GLU A C 1
ATOM 599 O O . GLU A 1 82 ? -2.120 -14.699 -5.528 1.00 97.75 82 GLU A O 1
ATOM 604 N N . GLU A 1 83 ? 0.084 -14.260 -5.611 1.00 97.88 83 GLU A N 1
ATOM 605 C CA . GLU A 1 83 ? 0.354 -14.588 -4.208 1.00 97.88 83 GLU A CA 1
ATOM 606 C C . GLU A 1 83 ? -0.415 -13.665 -3.257 1.00 97.88 83 GLU A C 1
ATOM 608 O O . GLU A 1 83 ? -1.093 -14.149 -2.351 1.00 97.88 83 GLU A O 1
ATOM 613 N N . LEU A 1 84 ? -0.378 -12.351 -3.504 1.00 98.12 84 LEU A N 1
ATOM 614 C CA . LEU A 1 84 ? -1.082 -11.360 -2.688 1.00 98.12 84 LEU A CA 1
ATOM 615 C C . LEU A 1 84 ? -2.608 -11.500 -2.772 1.00 98.12 84 LEU A C 1
ATOM 617 O O . LEU A 1 84 ? -3.276 -11.360 -1.756 1.00 98.12 84 LEU A O 1
ATOM 621 N N . ASN A 1 85 ? -3.170 -11.819 -3.941 1.00 97.81 85 ASN A N 1
ATOM 622 C CA . ASN A 1 85 ? -4.606 -12.102 -4.069 1.00 97.81 85 ASN A CA 1
ATOM 623 C C . ASN A 1 85 ? -5.029 -13.341 -3.262 1.00 97.81 85 ASN A C 1
ATOM 625 O O . ASN A 1 85 ? -6.175 -13.451 -2.832 1.00 97.81 85 ASN A O 1
ATOM 629 N N . GLY A 1 86 ? -4.127 -14.316 -3.113 1.00 97.44 86 GLY A N 1
ATOM 630 C CA . GLY A 1 86 ? -4.381 -15.546 -2.367 1.00 97.44 86 GLY A CA 1
ATOM 631 C C . GLY A 1 86 ? -4.193 -15.412 -0.855 1.00 97.44 86 GLY A C 1
ATOM 632 O O . GLY A 1 86 ? -4.558 -16.337 -0.122 1.00 97.44 86 GLY A O 1
ATOM 633 N N . ASP A 1 87 ? -3.619 -14.305 -0.385 1.00 97.31 87 ASP A N 1
ATOM 634 C CA . ASP A 1 87 ? -3.314 -14.087 1.022 1.00 97.31 87 ASP A CA 1
ATOM 635 C C . ASP A 1 87 ? -4.552 -13.564 1.777 1.00 97.31 87 ASP A C 1
ATOM 637 O O . ASP A 1 87 ? -5.013 -12.453 1.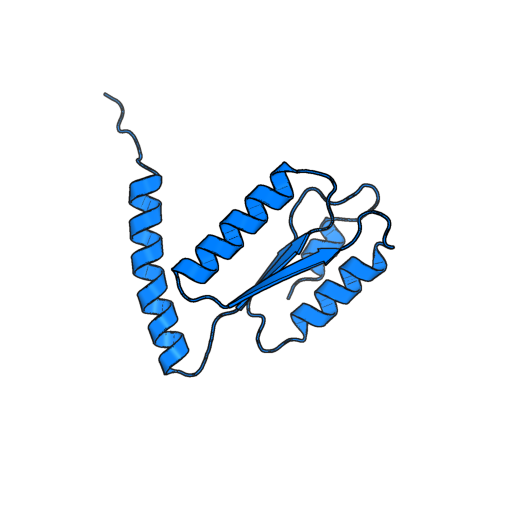516 1.00 97.31 87 ASP A O 1
ATOM 641 N N . PRO A 1 88 ? -5.095 -14.316 2.755 1.00 95.38 88 PRO A N 1
ATOM 642 C CA . PRO A 1 88 ? -6.256 -13.876 3.527 1.00 95.38 88 PRO A CA 1
ATOM 643 C C . PRO A 1 88 ? -5.993 -12.648 4.417 1.00 95.38 88 PRO A C 1
ATOM 645 O O . PRO A 1 88 ? -6.952 -12.082 4.938 1.00 95.38 88 PRO A O 1
ATOM 648 N N . GLY A 1 89 ? -4.734 -12.255 4.637 1.00 94.94 89 GLY A N 1
ATOM 649 C CA . GLY A 1 89 ? -4.372 -11.009 5.318 1.00 94.94 89 GLY A CA 1
ATOM 650 C C . GLY A 1 89 ? -4.413 -9.781 4.403 1.00 94.94 89 GLY A C 1
ATOM 651 O O . GLY A 1 89 ? -4.525 -8.650 4.881 1.00 94.94 89 GLY A O 1
ATOM 652 N N . VAL A 1 90 ? -4.383 -9.973 3.083 1.00 97.38 90 VAL A N 1
ATOM 653 C CA . VAL A 1 90 ? -4.385 -8.885 2.102 1.00 97.38 90 VAL A CA 1
ATOM 654 C C . VAL A 1 90 ? -5.819 -8.571 1.694 1.00 97.38 90 VAL A C 1
ATOM 656 O O . VAL A 1 90 ? -6.517 -9.375 1.088 1.00 97.38 90 VAL A O 1
ATOM 659 N N . HIS A 1 91 ? -6.264 -7.357 2.009 1.00 96.50 91 HIS A N 1
ATOM 660 C CA . HIS A 1 91 ? -7.615 -6.882 1.701 1.00 96.50 91 HIS A CA 1
ATOM 661 C C . HIS A 1 91 ? -7.630 -5.864 0.555 1.00 96.50 91 HIS A C 1
ATOM 663 O O . HIS A 1 91 ? -8.691 -5.499 0.049 1.00 96.50 91 HIS A O 1
ATOM 669 N N . GLY A 1 92 ? -6.456 -5.373 0.163 1.00 96.12 92 GLY A N 1
ATOM 670 C CA . GLY A 1 92 ? -6.281 -4.501 -0.983 1.00 96.12 92 GLY A CA 1
ATOM 671 C C . GLY A 1 92 ? -4.855 -4.562 -1.502 1.00 96.12 92 GLY A C 1
ATOM 672 O O . GLY A 1 92 ? -3.908 -4.745 -0.737 1.00 96.12 92 GLY A O 1
ATOM 673 N N . ILE A 1 93 ? -4.710 -4.367 -2.810 1.00 97.31 93 ILE A N 1
ATOM 674 C CA . ILE A 1 93 ? -3.421 -4.343 -3.498 1.00 97.31 93 ILE A CA 1
ATOM 675 C C . ILE A 1 93 ? -3.308 -3.033 -4.272 1.00 97.31 93 ILE A C 1
ATOM 677 O O . ILE A 1 93 ? -4.203 -2.643 -5.024 1.00 97.31 93 ILE A O 1
ATOM 681 N N . LEU A 1 94 ? -2.177 -2.355 -4.109 1.00 95.56 94 LEU A N 1
ATOM 682 C CA . LEU A 1 94 ? -1.808 -1.159 -4.848 1.00 95.56 94 LEU A CA 1
ATOM 683 C C . LEU A 1 94 ? -0.506 -1.424 -5.594 1.00 95.56 94 LEU A C 1
ATOM 685 O O . LEU A 1 94 ? 0.554 -1.546 -4.989 1.00 95.56 94 LEU A O 1
ATOM 689 N N . VAL A 1 95 ? -0.572 -1.450 -6.923 1.00 95.31 95 VAL A N 1
ATOM 690 C CA . VAL A 1 95 ? 0.630 -1.489 -7.762 1.00 95.31 95 VAL A CA 1
ATOM 691 C C . VAL A 1 95 ? 1.035 -0.062 -8.120 1.00 95.31 95 VAL A C 1
ATOM 693 O O . VAL A 1 95 ? 0.266 0.673 -8.748 1.00 95.31 95 VAL A O 1
ATOM 696 N N . GLN A 1 96 ? 2.233 0.343 -7.699 1.00 93.75 96 GLN A N 1
ATOM 697 C CA . GLN A 1 96 ? 2.747 1.688 -7.919 1.00 93.75 96 GLN A CA 1
ATOM 698 C C . GLN A 1 96 ? 3.121 1.885 -9.394 1.00 93.75 96 GLN A C 1
ATOM 700 O O . GLN A 1 96 ? 3.783 1.053 -10.011 1.00 93.75 96 GLN A O 1
ATOM 705 N N . MET A 1 97 ? 2.687 3.012 -9.960 1.00 91.69 97 MET A N 1
ATOM 706 C CA . MET A 1 97 ? 2.977 3.414 -11.338 1.00 91.69 97 MET A CA 1
ATOM 707 C C . MET A 1 97 ? 3.897 4.646 -11.364 1.00 91.69 97 MET A C 1
ATOM 709 O O . MET A 1 97 ? 3.814 5.465 -10.445 1.00 91.69 97 MET A O 1
ATOM 713 N N . PRO A 1 98 ? 4.695 4.841 -12.434 1.00 91.44 98 PRO A N 1
ATOM 714 C CA . PRO A 1 98 ? 4.803 3.997 -13.630 1.00 91.44 98 PRO A CA 1
ATOM 715 C C . PRO A 1 98 ? 5.591 2.702 -13.383 1.00 91.44 98 PRO A C 1
ATOM 717 O O . PRO A 1 98 ? 6.501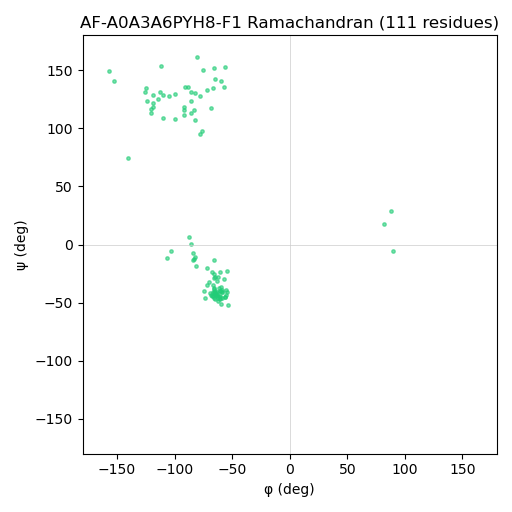 2.669 -12.561 1.00 91.44 98 PRO A O 1
ATOM 720 N N . LEU A 1 99 ? 5.235 1.652 -14.126 1.00 89.56 99 LEU A N 1
ATOM 721 C CA . LEU A 1 99 ? 5.999 0.403 -14.191 1.00 89.56 99 LEU A CA 1
ATOM 722 C C . LEU A 1 99 ? 7.182 0.557 -15.154 1.00 89.56 99 LEU A C 1
ATOM 724 O O . LEU A 1 99 ? 7.151 1.431 -16.025 1.00 89.56 99 LEU A O 1
ATOM 728 N N . VAL A 1 100 ? 8.173 -0.327 -15.040 1.00 89.94 100 VAL A N 1
ATOM 729 C CA . VAL A 1 100 ? 9.253 -0.452 -16.032 1.00 89.94 100 VAL A CA 1
ATOM 730 C C . VAL A 1 100 ? 8.720 -0.712 -17.449 1.00 89.94 100 VAL A C 1
ATOM 732 O O . VAL A 1 100 ? 7.635 -1.277 -17.651 1.00 89.94 100 VAL A O 1
ATOM 735 N N . ASP A 1 101 ? 9.493 -0.291 -18.451 1.00 88.06 101 ASP A N 1
ATOM 736 C CA . ASP A 1 101 ? 9.113 -0.409 -19.859 1.00 88.06 101 ASP A CA 1
ATOM 737 C C . ASP A 1 101 ? 8.872 -1.869 -20.279 1.00 88.06 101 ASP A C 1
ATOM 739 O O . ASP A 1 101 ? 9.601 -2.791 -19.920 1.00 88.06 101 ASP A O 1
ATOM 743 N N . GLY A 1 102 ? 7.844 -2.083 -21.105 1.00 86.00 102 GLY A N 1
ATOM 744 C CA . GLY A 1 102 ? 7.504 -3.405 -21.645 1.00 86.00 102 GLY A CA 1
ATOM 745 C C . GLY A 1 102 ? 6.533 -4.229 -20.794 1.00 86.00 102 GLY A C 1
ATOM 746 O O . GLY A 1 102 ? 6.054 -5.261 -21.271 1.00 86.00 102 GLY A O 1
ATOM 747 N N . ILE A 1 103 ? 6.165 -3.764 -19.596 1.00 91.88 103 ILE A N 1
ATOM 748 C CA . ILE A 1 103 ? 5.090 -4.371 -18.802 1.00 91.88 103 ILE A CA 1
ATOM 749 C C . ILE A 1 103 ? 3.730 -3.796 -19.216 1.00 91.88 103 ILE A C 1
ATOM 751 O O . ILE A 1 103 ? 3.528 -2.584 -19.299 1.00 91.88 103 ILE A O 1
ATOM 755 N N . ASP A 1 104 ? 2.758 -4.678 -19.463 1.00 93.19 104 ASP A N 1
A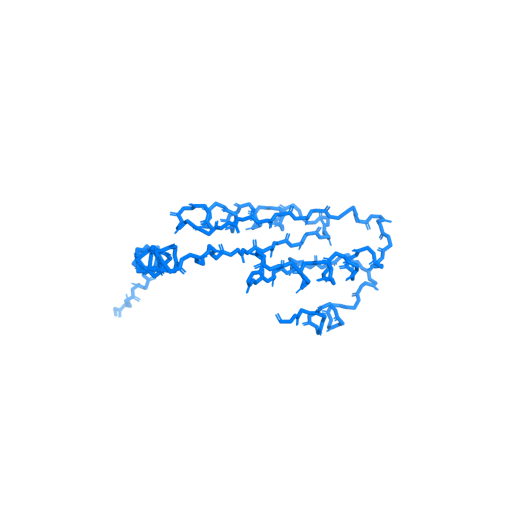TOM 756 C CA . ASP A 1 104 ? 1.384 -4.271 -19.756 1.00 93.19 104 ASP A CA 1
ATOM 757 C C . ASP A 1 104 ? 0.655 -3.877 -18.464 1.00 93.19 104 ASP A C 1
ATOM 759 O O . ASP A 1 104 ? 0.063 -4.708 -17.773 1.00 93.19 104 ASP A O 1
ATOM 763 N N . SER A 1 105 ? 0.654 -2.579 -18.161 1.00 92.38 105 SER A N 1
ATOM 764 C CA . SER A 1 105 ? -0.040 -2.019 -16.997 1.00 92.38 105 SER A CA 1
ATOM 765 C C . SER A 1 105 ? -1.538 -2.339 -16.962 1.00 92.38 105 SER A C 1
ATOM 767 O O . SER A 1 105 ? -2.109 -2.484 -15.882 1.00 92.38 105 SER A O 1
ATOM 769 N N . ARG A 1 106 ? -2.204 -2.519 -18.115 1.00 93.62 106 ARG A N 1
ATOM 770 C CA . ARG A 1 106 ? -3.620 -2.926 -18.128 1.00 93.62 106 ARG A CA 1
ATOM 771 C C . ARG A 1 106 ? -3.789 -4.372 -17.711 1.00 93.62 106 ARG A C 1
ATOM 773 O O . ARG A 1 106 ? -4.806 -4.695 -17.103 1.00 93.62 106 ARG A O 1
ATOM 780 N N . ARG A 1 107 ? -2.843 -5.239 -18.073 1.00 95.00 107 ARG A N 1
ATOM 781 C CA . ARG A 1 107 ? -2.844 -6.629 -17.617 1.00 95.00 107 ARG A CA 1
ATOM 782 C C . ARG A 1 107 ? -2.650 -6.677 -16.107 1.00 95.00 107 ARG A C 1
ATOM 784 O O . ARG A 1 107 ? -3.454 -7.317 -15.450 1.00 95.00 107 ARG A O 1
ATOM 791 N N . VAL A 1 108 ? -1.676 -5.935 -15.584 1.00 94.81 108 VAL A N 1
ATOM 792 C CA . VAL A 1 108 ? -1.419 -5.810 -14.140 1.00 94.81 108 VAL A CA 1
ATOM 793 C C . VAL A 1 108 ? -2.678 -5.388 -13.380 1.00 94.81 108 VAL A C 1
ATOM 795 O O . VAL A 1 108 ? -3.104 -6.084 -12.469 1.00 94.81 108 VAL A O 1
ATOM 798 N N . LEU A 1 109 ? -3.344 -4.310 -13.807 1.00 94.31 109 LEU A N 1
ATOM 799 C CA . LEU A 1 109 ? -4.570 -3.834 -13.151 1.00 94.31 109 LEU A CA 1
ATOM 800 C C . LEU A 1 109 ? -5.731 -4.837 -13.197 1.00 94.31 109 LEU A C 1
ATOM 802 O O . LEU A 1 109 ? -6.597 -4.798 -12.334 1.00 94.31 109 LEU A O 1
ATOM 806 N N . ARG A 1 110 ? -5.784 -5.708 -14.211 1.00 95.44 110 ARG A N 1
ATOM 807 C CA . ARG A 1 110 ? -6.808 -6.762 -14.327 1.00 95.44 110 ARG A CA 1
ATOM 808 C C . ARG A 1 110 ? -6.477 -8.016 -13.525 1.00 95.44 110 ARG A C 1
ATOM 810 O O . ARG A 1 110 ? -7.336 -8.886 -13.434 1.00 95.44 110 ARG A O 1
ATOM 817 N N . SER A 1 111 ? -5.245 -8.134 -13.042 1.00 95.25 111 SER A N 1
ATOM 818 C CA . SER A 1 111 ? -4.809 -9.254 -12.217 1.00 95.25 111 SER A CA 1
ATOM 819 C C . SER A 1 111 ? -5.146 -9.063 -10.740 1.00 95.25 111 SER A C 1
ATOM 821 O O . SER A 1 111 ? -5.029 -10.031 -10.010 1.00 95.25 111 SER A O 1
ATOM 823 N N . ILE A 1 112 ? -5.530 -7.863 -10.299 1.00 96.00 112 ILE A N 1
ATOM 824 C CA . ILE A 1 112 ? -5.917 -7.576 -8.907 1.00 96.00 112 ILE A CA 1
ATOM 825 C C . ILE A 1 112 ? -7.384 -7.992 -8.697 1.00 96.00 112 ILE A C 1
ATOM 827 O O . ILE A 1 112 ? -8.222 -7.616 -9.524 1.00 96.00 112 ILE A O 1
ATOM 831 N N . ASP A 1 113 ? -7.663 -8.753 -7.633 1.00 93.56 113 ASP A N 1
ATOM 832 C CA . ASP A 1 113 ? -9.019 -9.161 -7.203 1.00 93.56 113 ASP A CA 1
ATOM 833 C C . ASP A 1 113 ? -9.693 -8.081 -6.329 1.00 93.56 113 ASP A C 1
ATOM 835 O O . ASP A 1 113 ? -9.025 -7.548 -5.409 1.00 93.56 113 ASP A O 1
#

Sequence (113 aa):
MTDVIDGEAVAADIRDSLSGSIDRLNAEGIEPGLATVLMSDDPASETYVSMKQRDCEAVGIDGIHVEIDTDAPAAELYDTIEELNGDPGVHGILVQMPLVDGIDSRRVLRSID

InterPro domains:
  IPR000672 Tetrahydrofolate dehydrogenase/cyclohydrolase [PR00085] (32-54)
  IPR000672 Tetrahydrofolate dehydrogenase/cyclohydrolase [PR00085] (73-100)
  IPR020630 Tetrahydrofolate dehydrogenase/cyclohydrolase, catalytic domain [PF00763] (5-113)
  IPR046346 Aminoacid dehydrogenase-like, N-terminal domain superfamily [SSF53223] (2-113)

pLDDT: mean 92.68, std 4.55, range [63.19, 98.12]

Radius of gyration: 16.42 Å; Cα contacts (8 Å, |Δi|>4): 130; chains: 1; bounding box: 30×52×39 Å